Protein AF-A0A941NI42-F1 (afdb_monomer)

Mean predicted aligned error: 7.1 Å

Nearest PDB structures (foldseek):
  1wm9-assembly1_A  TM=8.969E-01  e=1.819E-02  Thermus thermophilus HB8
  7alc-assembly1_A-2  TM=9.131E-01  e=3.285E-02  Homo sapiens
  7alb-assembly2_N  TM=8.989E-01  e=3.285E-02  Homo sapiens
  7alb-assembly1_J  TM=9.007E-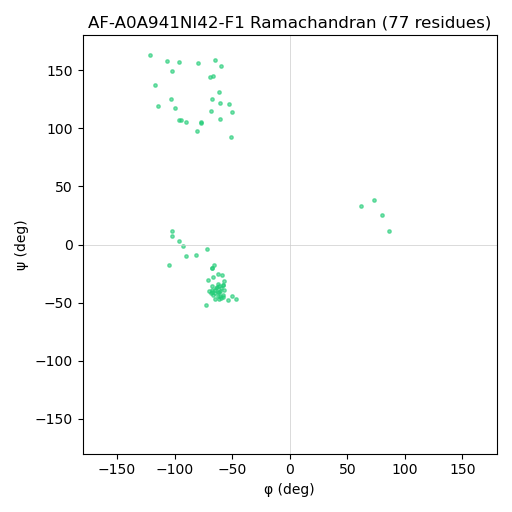01  e=3.746E-02  Homo sapiens
  6z86-assembly1_S  TM=8.469E-01  e=3.746E-02  Homo sapiens

Solvent-accessible surface area (backbone atoms only — not comparable to full-atom values): 5259 Å² total; per-residue (Å²): 136,79,73,74,80,72,79,74,53,71,68,57,51,26,52,50,45,50,47,51,40,46,73,73,72,47,67,51,84,40,81,88,33,59,59,41,29,64,52,50,54,50,49,51,54,62,77,52,41,64,80,80,53,66,69,63,71,71,62,67,76,78,78,82,73,82,84,77,76,85,71,91,83,82,91,75,89,84,128

Structure (mmCIF, N/CA/C/O backbone):
data_AF-A0A941NI42-F1
#
_entry.id   AF-A0A941NI42-F1
#
loop_
_atom_site.group_PDB
_atom_site.id
_atom_site.type_symbol
_atom_site.label_atom_id
_atom_site.label_alt_id
_atom_site.label_comp_id
_atom_site.label_asym_id
_atom_site.label_entity_id
_atom_site.label_seq_id
_atom_site.pdbx_PDB_ins_code
_atom_site.Cartn_x
_atom_site.Cartn_y
_atom_site.Cartn_z
_atom_site.occupancy
_atom_site.B_iso_or_equiv
_atom_site.auth_seq_id
_atom_site.auth_comp_id
_atom_site.auth_asym_id
_atom_site.auth_atom_id
_atom_site.pdbx_PDB_model_num
ATOM 1 N N . MET A 1 1 ? 19.830 -11.977 14.946 1.00 42.88 1 MET A N 1
ATOM 2 C CA . MET A 1 1 ? 20.471 -11.093 13.951 1.00 42.88 1 MET A CA 1
ATOM 3 C C . MET A 1 1 ? 19.371 -10.470 13.105 1.00 42.88 1 MET A C 1
ATOM 5 O O . MET A 1 1 ? 19.216 -10.799 11.939 1.00 42.88 1 MET A O 1
ATOM 9 N N . THR A 1 2 ? 18.519 -9.666 13.740 1.00 45.44 2 THR A N 1
ATOM 10 C CA . THR A 1 2 ? 17.467 -8.918 13.052 1.00 45.44 2 THR A CA 1
ATOM 11 C C . THR A 1 2 ? 18.137 -7.692 12.468 1.00 45.44 2 THR A C 1
ATOM 13 O O . THR A 1 2 ? 18.409 -6.737 13.191 1.00 45.44 2 THR A O 1
ATOM 16 N N . ASP A 1 3 ? 18.482 -7.770 11.188 1.00 54.78 3 ASP A N 1
ATOM 17 C CA . ASP A 1 3 ? 18.677 -6.570 10.389 1.00 54.78 3 ASP A CA 1
ATOM 18 C C . ASP A 1 3 ? 17.429 -5.708 10.603 1.00 54.78 3 ASP A C 1
ATOM 20 O O . ASP A 1 3 ? 16.308 -6.155 10.340 1.00 54.78 3 ASP A O 1
ATOM 24 N N . ALA A 1 4 ? 17.591 -4.550 11.241 1.00 55.12 4 ALA A N 1
ATOM 25 C CA . ALA A 1 4 ? 16.497 -3.611 11.386 1.00 55.12 4 ALA A CA 1
ATOM 26 C C . ALA A 1 4 ? 16.098 -3.245 9.959 1.00 55.12 4 ALA A C 1
ATOM 28 O O . ALA A 1 4 ? 16.888 -2.613 9.264 1.00 55.12 4 ALA A O 1
ATOM 29 N N . LEU A 1 5 ? 14.932 -3.732 9.518 1.00 65.75 5 LEU A N 1
ATOM 30 C CA . LEU A 1 5 ? 14.422 -3.612 8.154 1.00 65.75 5 LEU A CA 1
ATOM 31 C C . LEU A 1 5 ? 14.491 -2.148 7.718 1.00 65.75 5 LEU A C 1
ATOM 33 O O . LEU A 1 5 ? 13.584 -1.358 7.982 1.00 65.75 5 LEU A O 1
ATOM 37 N N . THR A 1 6 ? 15.598 -1.775 7.083 1.00 85.38 6 THR A N 1
ATOM 38 C CA . THR A 1 6 ? 15.793 -0.422 6.588 1.00 85.38 6 THR A CA 1
ATOM 39 C C . THR A 1 6 ? 14.803 -0.264 5.453 1.00 85.38 6 THR A C 1
ATOM 41 O O . THR A 1 6 ? 14.867 -0.996 4.465 1.00 85.38 6 THR A O 1
ATOM 44 N N . ARG A 1 7 ? 13.832 0.639 5.625 1.00 86.38 7 ARG A N 1
ATOM 45 C CA . ARG A 1 7 ? 12.781 0.843 4.629 1.00 86.38 7 ARG A CA 1
ATOM 46 C C . ARG A 1 7 ? 13.437 1.275 3.311 1.00 86.38 7 ARG A C 1
ATOM 48 O O . ARG A 1 7 ? 14.120 2.301 3.309 1.00 86.38 7 ARG A O 1
ATOM 55 N N . PRO A 1 8 ? 13.229 0.538 2.206 1.00 92.25 8 PRO A N 1
ATOM 56 C CA . PRO A 1 8 ? 13.743 0.944 0.907 1.00 92.25 8 PRO A CA 1
ATOM 57 C C . PRO A 1 8 ? 13.179 2.299 0.491 1.00 92.25 8 PRO A C 1
ATOM 59 O O . PRO A 1 8 ? 12.072 2.691 0.877 1.00 92.25 8 PRO A O 1
ATOM 62 N N . THR A 1 9 ? 13.928 3.006 -0.341 1.00 95.69 9 THR A N 1
ATOM 63 C CA . THR A 1 9 ? 13.465 4.243 -0.962 1.00 95.69 9 THR A CA 1
ATOM 64 C C . THR A 1 9 ? 12.294 3.976 -1.912 1.00 95.69 9 THR A C 1
ATOM 66 O O . THR A 1 9 ? 12.114 2.876 -2.443 1.00 95.69 9 THR A O 1
ATOM 69 N N . ARG A 1 10 ? 11.509 5.019 -2.203 1.00 95.44 10 ARG A N 1
ATOM 70 C CA . ARG A 1 10 ? 10.405 4.932 -3.172 1.00 95.44 10 ARG A CA 1
ATOM 71 C C . ARG A 1 10 ? 10.877 4.471 -4.555 1.00 95.44 10 ARG A C 1
ATOM 73 O O . ARG A 1 10 ? 10.213 3.657 -5.187 1.00 95.44 10 ARG A O 1
ATOM 80 N N . ALA A 1 11 ? 12.046 4.937 -4.996 1.00 97.19 11 ALA A N 1
ATOM 81 C CA . ALA A 1 11 ? 12.626 4.551 -6.281 1.00 97.19 11 ALA A CA 1
ATOM 82 C C . ALA A 1 11 ? 12.979 3.053 -6.339 1.00 97.19 11 ALA A C 1
ATOM 84 O O . ALA A 1 11 ? 12.779 2.406 -7.367 1.00 97.19 11 ALA A O 1
ATOM 85 N N . GLU A 1 12 ? 13.469 2.478 -5.237 1.00 97.12 12 GLU A N 1
ATOM 86 C CA . GLU A 1 12 ? 13.746 1.040 -5.144 1.00 97.12 12 GLU A CA 1
ATOM 87 C C . GLU A 1 12 ? 12.458 0.214 -5.177 1.00 97.12 12 GLU A C 1
ATOM 89 O O . GLU A 1 12 ? 12.398 -0.789 -5.890 1.00 97.12 12 GLU A O 1
ATOM 94 N N . ALA A 1 13 ? 11.408 0.668 -4.486 1.00 97.12 13 ALA A N 1
ATOM 95 C CA . ALA A 1 13 ? 10.094 0.034 -4.536 1.00 97.12 13 ALA A CA 1
ATOM 96 C C . ALA A 1 13 ? 9.500 0.057 -5.957 1.00 97.12 13 ALA A C 1
ATOM 98 O O . ALA A 1 13 ? 9.075 -0.976 -6.475 1.00 97.12 13 ALA A O 1
ATOM 99 N N . GLU A 1 14 ? 9.535 1.205 -6.639 1.00 97.88 14 GLU A N 1
ATOM 100 C CA . GLU A 1 14 ? 9.070 1.327 -8.027 1.00 97.88 14 GLU A CA 1
ATOM 101 C C . GLU A 1 14 ? 9.876 0.444 -8.987 1.00 97.88 14 GLU A C 1
ATOM 103 O O . GLU A 1 14 ? 9.307 -0.240 -9.840 1.00 97.88 14 GLU A O 1
ATOM 108 N N . LYS A 1 15 ? 11.201 0.378 -8.819 1.00 98.06 15 LYS A N 1
ATOM 109 C CA . LYS A 1 15 ? 12.065 -0.514 -9.603 1.00 98.06 15 LYS A CA 1
ATOM 110 C C . LYS A 1 15 ? 11.738 -1.992 -9.365 1.00 98.06 15 LYS A C 1
ATOM 112 O O . LYS A 1 15 ? 11.801 -2.794 -10.306 1.00 98.06 15 LYS A O 1
ATOM 117 N N . ALA A 1 16 ? 11.376 -2.363 -8.138 1.00 97.94 16 ALA A N 1
ATOM 118 C CA . ALA A 1 16 ? 10.912 -3.709 -7.828 1.00 97.94 16 ALA A CA 1
ATOM 119 C C . ALA A 1 16 ? 9.589 -4.008 -8.550 1.00 97.94 16 ALA A C 1
ATOM 121 O O . ALA A 1 16 ? 9.496 -5.018 -9.242 1.00 97.94 16 ALA A O 1
ATOM 122 N N . ILE A 1 17 ? 8.617 -3.092 -8.512 1.00 97.69 17 ILE A N 1
ATOM 123 C CA . ILE A 1 17 ? 7.337 -3.239 -9.228 1.00 97.69 17 ILE A CA 1
ATOM 124 C C . ILE A 1 17 ? 7.555 -3.349 -10.742 1.00 97.69 17 ILE A C 1
ATOM 126 O O . ILE A 1 17 ? 7.004 -4.236 -11.390 1.00 97.69 17 ILE A O 1
ATOM 130 N N . HIS A 1 18 ? 8.424 -2.516 -11.313 1.00 97.50 18 HIS A N 1
ATOM 131 C CA . HIS A 1 18 ? 8.824 -2.618 -12.717 1.00 97.50 18 HIS A CA 1
ATOM 132 C C . HIS A 1 18 ? 9.442 -3.991 -13.044 1.00 97.50 18 HIS A C 1
ATOM 134 O O . HIS A 1 18 ? 9.267 -4.533 -14.136 1.00 97.50 18 HIS A O 1
ATOM 140 N N . THR A 1 19 ? 10.176 -4.586 -12.103 1.00 97.94 19 THR A N 1
ATOM 141 C CA . THR A 1 19 ? 10.727 -5.939 -12.257 1.00 97.94 19 THR A CA 1
ATOM 142 C C . THR A 1 19 ? 9.635 -7.003 -12.216 1.00 97.94 19 THR A C 1
ATOM 144 O O . THR A 1 19 ? 9.667 -7.901 -13.054 1.00 97.94 19 THR A O 1
ATOM 147 N N . LEU A 1 20 ? 8.638 -6.863 -11.340 1.00 98.00 20 LEU A N 1
ATOM 148 C CA . LEU A 1 20 ? 7.481 -7.762 -11.286 1.00 98.00 20 LEU A CA 1
ATOM 149 C C . LEU A 1 20 ? 6.656 -7.725 -12.578 1.00 98.00 20 LEU A C 1
ATOM 151 O O . LEU A 1 20 ? 6.271 -8.780 -13.069 1.00 98.00 20 LEU A O 1
ATOM 155 N N . LEU A 1 21 ? 6.444 -6.543 -13.168 1.00 97.06 21 LEU A N 1
ATOM 156 C CA . LEU A 1 21 ? 5.731 -6.404 -14.447 1.00 97.06 21 LEU A CA 1
ATOM 157 C C . LEU A 1 21 ? 6.429 -7.170 -15.580 1.00 97.06 21 LEU A C 1
ATOM 159 O O . LEU A 1 21 ? 5.786 -7.931 -16.298 1.00 97.06 21 LEU A O 1
ATOM 163 N N . ARG A 1 22 ? 7.758 -7.035 -15.693 1.00 97.38 22 ARG A N 1
ATOM 164 C CA . ARG A 1 22 ? 8.544 -7.794 -16.683 1.00 97.38 22 ARG A CA 1
ATOM 165 C C . ARG A 1 22 ? 8.520 -9.289 -16.410 1.00 97.38 22 ARG A C 1
ATOM 167 O O . ARG A 1 22 ? 8.417 -10.079 -17.339 1.00 97.38 22 ARG A O 1
ATOM 174 N N . TRP A 1 23 ? 8.636 -9.677 -15.142 1.00 97.94 23 TRP A N 1
ATOM 175 C CA . TRP A 1 23 ? 8.581 -11.081 -14.740 1.00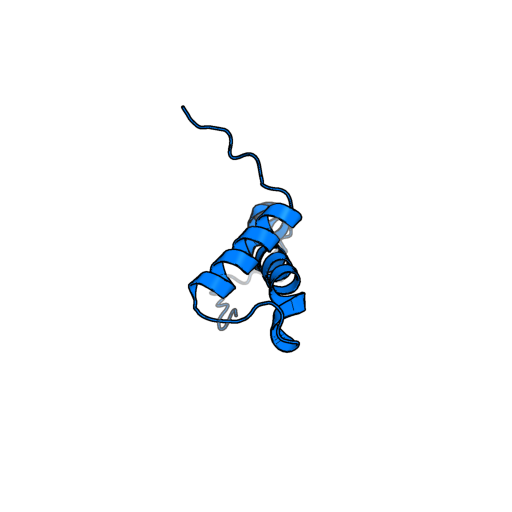 97.94 23 TRP A CA 1
ATOM 176 C C . TRP A 1 23 ? 7.223 -11.718 -15.068 1.00 97.94 23 TRP A C 1
ATOM 178 O O . TRP A 1 23 ? 7.181 -12.870 -15.485 1.00 97.94 23 TRP A O 1
ATOM 188 N N . ALA A 1 24 ? 6.134 -10.952 -14.976 1.00 97.06 24 ALA A N 1
ATOM 189 C CA . ALA A 1 24 ? 4.798 -11.374 -15.389 1.00 97.06 24 ALA A CA 1
ATOM 190 C C . ALA A 1 24 ? 4.613 -11.480 -16.921 1.00 97.06 24 ALA A C 1
ATOM 192 O O . ALA A 1 24 ? 3.555 -11.913 -17.371 1.00 97.06 24 ALA A O 1
ATOM 193 N N . GLY A 1 25 ? 5.621 -11.109 -17.722 1.00 96.50 25 GLY A N 1
ATOM 194 C CA . GLY A 1 25 ? 5.579 -11.158 -19.188 1.00 96.50 25 GLY A CA 1
ATOM 195 C C . GLY A 1 25 ? 4.976 -9.919 -19.857 1.00 96.50 25 GLY A C 1
ATOM 196 O O . GLY A 1 25 ? 4.696 -9.959 -21.052 1.00 96.50 25 GLY A O 1
ATOM 197 N N . ASP A 1 26 ? 4.771 -8.830 -19.112 1.00 95.56 26 ASP A N 1
ATOM 198 C CA . ASP A 1 26 ? 4.199 -7.579 -19.621 1.00 95.56 26 ASP A CA 1
ATOM 199 C C . ASP A 1 26 ? 5.309 -6.567 -19.990 1.00 95.56 26 ASP A C 1
ATOM 201 O O . ASP A 1 26 ? 6.424 -6.641 -19.465 1.00 95.56 26 ASP A O 1
ATOM 205 N N . ASP A 1 27 ? 5.021 -5.606 -20.879 1.00 95.31 27 ASP A N 1
ATOM 206 C CA . ASP A 1 27 ? 5.966 -4.539 -21.267 1.00 95.31 27 ASP A CA 1
ATOM 207 C C . ASP A 1 27 ? 5.738 -3.265 -20.430 1.00 95.31 27 ASP A C 1
ATOM 209 O O . ASP A 1 27 ? 4.778 -2.536 -20.691 1.00 95.31 27 ASP A O 1
ATOM 213 N N . PRO A 1 28 ? 6.615 -2.915 -19.468 1.00 93.44 28 PRO A N 1
ATOM 214 C CA . PRO A 1 28 ? 6.427 -1.723 -18.642 1.00 93.44 28 PRO A CA 1
ATOM 215 C C . PRO A 1 28 ? 6.508 -0.400 -19.416 1.00 93.44 28 PRO A C 1
ATOM 217 O O . PRO A 1 28 ? 6.057 0.626 -18.906 1.00 93.44 28 PRO A O 1
ATOM 220 N N . ALA A 1 29 ? 7.082 -0.394 -20.625 1.00 94.00 29 ALA A N 1
ATOM 221 C CA . ALA A 1 29 ? 7.194 0.803 -21.451 1.00 94.00 29 ALA A CA 1
ATOM 222 C C . ALA A 1 29 ? 5.902 1.122 -22.222 1.00 94.00 29 ALA A C 1
ATOM 224 O O . ALA A 1 29 ? 5.795 2.216 -22.798 1.00 94.00 29 ALA A O 1
ATOM 225 N N . ARG A 1 30 ? 4.905 0.222 -22.222 1.00 96.56 30 ARG A N 1
ATOM 226 C CA . ARG A 1 30 ? 3.596 0.485 -22.834 1.00 96.56 30 ARG A CA 1
ATOM 227 C C . ARG A 1 30 ? 2.860 1.584 -22.079 1.00 96.56 30 ARG A C 1
ATOM 229 O O . ARG A 1 30 ? 2.950 1.675 -20.858 1.00 96.56 30 ARG A O 1
ATOM 236 N N . GLU A 1 31 ? 2.099 2.399 -22.805 1.00 93.75 31 GLU A N 1
ATOM 237 C CA . GLU A 1 31 ? 1.435 3.604 -22.282 1.00 93.75 31 GLU A CA 1
ATOM 238 C C . GLU A 1 31 ? 0.698 3.361 -20.953 1.00 93.75 31 GLU A C 1
ATOM 240 O O . GLU A 1 31 ? 0.922 4.079 -19.984 1.00 93.75 31 GLU A O 1
ATOM 245 N N . GLY A 1 32 ? -0.086 2.280 -20.857 1.00 94.44 32 GLY A N 1
ATOM 246 C CA . GLY A 1 32 ? -0.837 1.950 -19.640 1.00 94.44 32 GLY A CA 1
ATOM 247 C C . GLY A 1 32 ? 0.015 1.556 -18.421 1.00 94.44 32 GLY A C 1
ATOM 248 O O . GLY A 1 32 ? -0.471 1.640 -17.286 1.00 94.44 32 GLY A O 1
ATOM 249 N N . LEU A 1 33 ? 1.275 1.143 -18.622 1.00 96.19 33 LEU A N 1
ATOM 250 C CA . LEU A 1 33 ? 2.155 0.658 -17.555 1.00 96.19 33 LEU A CA 1
ATOM 251 C C . LEU A 1 33 ? 3.247 1.619 -17.111 1.00 96.19 33 LEU A C 1
ATOM 253 O O . LEU A 1 33 ? 3.725 1.439 -15.993 1.00 96.19 33 LEU A O 1
ATOM 257 N N . ARG A 1 34 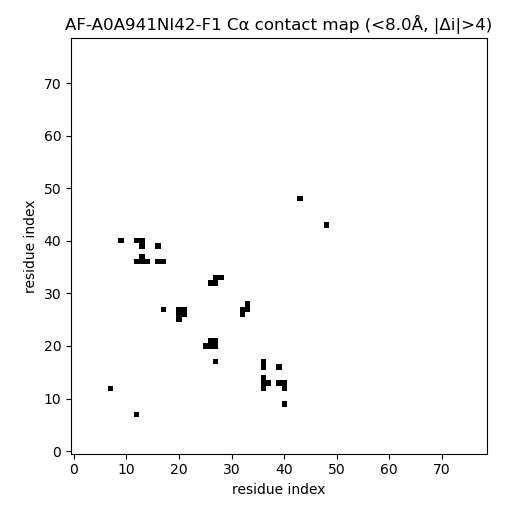? 3.582 2.647 -17.898 1.00 95.25 34 ARG A N 1
ATOM 258 C CA . ARG A 1 34 ? 4.667 3.588 -17.560 1.00 95.25 34 ARG A CA 1
ATOM 259 C C . ARG A 1 34 ? 4.549 4.144 -16.142 1.00 95.25 34 ARG A C 1
ATOM 261 O O . ARG A 1 34 ? 5.513 4.116 -15.387 1.00 95.25 34 ARG A O 1
ATOM 268 N N . ASP A 1 35 ? 3.339 4.540 -15.755 1.00 96.81 35 ASP A N 1
ATOM 269 C CA . ASP A 1 35 ? 3.069 5.094 -14.424 1.00 96.81 35 ASP A CA 1
ATOM 270 C C . ASP A 1 35 ? 2.626 4.039 -13.394 1.00 96.81 35 ASP A C 1
ATOM 272 O O . ASP A 1 35 ? 2.383 4.367 -12.231 1.00 96.81 35 ASP A O 1
ATOM 276 N N . THR A 1 36 ? 2.498 2.766 -13.786 1.00 97.56 36 THR A N 1
ATOM 277 C CA . THR A 1 36 ? 2.044 1.693 -12.882 1.00 97.56 36 THR A CA 1
ATOM 278 C C . THR A 1 36 ? 2.934 1.542 -11.654 1.00 97.56 36 THR A C 1
ATOM 280 O O . THR A 1 36 ? 2.366 1.485 -10.564 1.00 97.56 36 THR A O 1
ATOM 283 N N . PRO A 1 37 ? 4.280 1.544 -11.751 1.00 97.88 37 PRO A N 1
ATOM 284 C CA . PRO A 1 37 ? 5.132 1.481 -10.567 1.00 97.88 37 PRO A CA 1
ATOM 285 C C . PRO A 1 37 ? 4.804 2.559 -9.531 1.00 97.88 37 PRO A C 1
ATOM 287 O O . PRO A 1 37 ? 4.582 2.250 -8.362 1.00 97.88 37 PRO A O 1
ATOM 290 N N . ALA A 1 38 ? 4.664 3.810 -9.972 1.00 97.44 38 ALA A N 1
ATOM 291 C CA . ALA A 1 38 ? 4.343 4.926 -9.092 1.00 97.44 38 ALA A CA 1
ATOM 292 C C . ALA A 1 38 ? 2.922 4.836 -8.508 1.00 97.44 38 ALA A C 1
ATOM 294 O O . ALA A 1 38 ? 2.705 5.241 -7.364 1.00 97.44 38 ALA A O 1
ATOM 295 N N . ARG A 1 39 ? 1.943 4.332 -9.277 1.00 97.81 39 ARG A N 1
ATOM 296 C CA . ARG A 1 39 ? 0.572 4.097 -8.785 1.00 97.81 39 ARG A CA 1
ATOM 297 C C . ARG A 1 39 ? 0.528 2.989 -7.735 1.00 97.81 39 ARG A C 1
ATOM 299 O O . ARG A 1 39 ? -0.121 3.167 -6.713 1.00 97.81 39 ARG A O 1
ATOM 306 N N . VAL A 1 40 ? 1.237 1.886 -7.961 1.00 97.75 40 VAL A N 1
ATOM 307 C CA . VAL A 1 40 ? 1.282 0.749 -7.031 1.00 97.75 40 VAL A CA 1
ATOM 308 C C . VAL A 1 40 ? 2.012 1.124 -5.742 1.00 97.75 40 VAL A C 1
ATOM 310 O O . VAL A 1 40 ? 1.519 0.806 -4.666 1.00 97.75 40 VAL A O 1
ATOM 313 N N . ALA A 1 41 ? 3.125 1.861 -5.826 1.00 97.06 41 ALA A N 1
ATOM 314 C CA . ALA A 1 41 ? 3.813 2.367 -4.638 1.00 97.06 41 ALA A CA 1
ATOM 315 C C . ALA A 1 41 ? 2.888 3.240 -3.765 1.00 97.06 41 ALA A C 1
ATOM 317 O O . ALA A 1 41 ? 2.835 3.045 -2.555 1.00 97.06 41 ALA A O 1
ATOM 318 N N . ARG A 1 42 ? 2.097 4.131 -4.384 1.00 97.38 42 ARG A N 1
ATOM 319 C CA . ARG A 1 42 ? 1.066 4.921 -3.682 1.00 97.38 42 ARG A CA 1
ATOM 320 C C . ARG A 1 42 ? -0.026 4.053 -3.058 1.00 97.38 42 ARG A C 1
ATOM 322 O O . ARG A 1 42 ? -0.380 4.261 -1.909 1.00 97.38 42 ARG A O 1
ATOM 329 N N . ALA A 1 43 ? -0.526 3.055 -3.783 1.00 97.81 43 ALA A N 1
ATOM 330 C CA . ALA A 1 43 ? -1.547 2.156 -3.248 1.00 97.81 43 ALA A CA 1
ATOM 331 C C . ALA A 1 43 ? -1.058 1.415 -1.991 1.00 97.81 43 ALA A C 1
ATOM 333 O O . ALA A 1 43 ? -1.813 1.252 -1.041 1.00 97.81 43 ALA A O 1
ATOM 334 N N . PHE A 1 44 ? 0.218 1.018 -1.952 1.00 96.25 44 PHE A N 1
ATOM 335 C CA . PHE A 1 44 ? 0.824 0.428 -0.756 1.00 96.25 44 PHE A CA 1
ATOM 336 C C . PHE A 1 44 ? 0.894 1.422 0.411 1.00 96.25 44 PHE A C 1
ATOM 338 O O . PHE A 1 44 ? 0.669 1.030 1.553 1.00 96.25 44 PHE A O 1
ATOM 345 N N . GLU A 1 45 ? 1.193 2.696 0.151 1.00 93.94 45 GLU A N 1
ATOM 346 C CA . GLU A 1 45 ? 1.161 3.737 1.188 1.00 93.94 45 GLU A CA 1
ATOM 347 C C . GLU A 1 45 ? -0.244 3.870 1.797 1.00 93.94 45 GLU A C 1
ATOM 349 O O . GLU A 1 45 ? -0.358 3.955 3.017 1.00 93.94 45 GLU A O 1
ATOM 354 N N . ASP A 1 46 ? -1.295 3.785 0.977 1.00 95.75 46 ASP A N 1
ATOM 355 C CA . ASP A 1 46 ? -2.688 3.869 1.430 1.00 95.75 46 ASP A CA 1
ATOM 35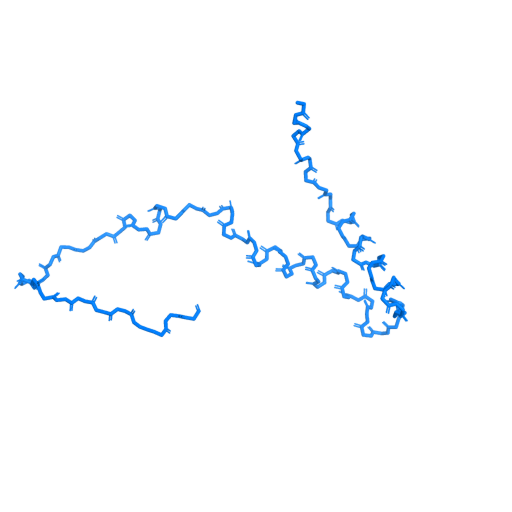6 C C . ASP A 1 46 ? -3.135 2.609 2.188 1.00 95.75 46 ASP A C 1
ATOM 358 O O . ASP A 1 46 ? -3.616 2.697 3.321 1.00 95.75 46 ASP A O 1
ATOM 362 N N . TRP A 1 47 ? -2.950 1.423 1.599 1.00 96.12 47 TRP A N 1
ATOM 363 C CA . TRP A 1 47 ? -3.393 0.145 2.174 1.00 96.12 47 TRP A CA 1
ATOM 364 C C . TRP A 1 47 ? -2.730 -0.164 3.513 1.00 96.12 47 TRP A C 1
ATOM 366 O O . TRP A 1 47 ? -3.361 -0.730 4.402 1.00 96.12 47 TRP A O 1
ATOM 376 N N . PHE A 1 48 ? -1.463 0.222 3.663 1.00 94.75 48 PHE A N 1
ATOM 377 C CA . PHE A 1 48 ? -0.688 -0.011 4.879 1.00 94.75 48 PHE A CA 1
ATOM 378 C C . PHE A 1 48 ? -0.560 1.241 5.755 1.00 94.75 48 PHE A C 1
ATOM 380 O O . PHE A 1 48 ? 0.209 1.236 6.718 1.00 94.75 48 PHE A O 1
ATOM 387 N N . SER A 1 49 ? -1.326 2.299 5.464 1.00 94.44 49 SER A N 1
ATOM 388 C CA . SER A 1 49 ? -1.303 3.554 6.230 1.00 94.44 49 SER A CA 1
ATOM 389 C C . SER A 1 49 ? -1.618 3.344 7.714 1.00 94.44 49 SER A C 1
ATOM 391 O O . SER A 1 49 ? -1.054 4.034 8.562 1.00 94.44 49 SER A O 1
ATOM 393 N N . GLY A 1 50 ? -2.444 2.344 8.040 1.00 93.94 50 GLY A N 1
ATOM 394 C CA . GLY A 1 50 ? -2.808 1.983 9.411 1.00 93.94 50 GLY A CA 1
ATOM 395 C C . GLY A 1 50 ? -1.622 1.616 10.309 1.00 93.94 50 GLY A C 1
ATOM 396 O O . GLY A 1 50 ? -1.693 1.841 11.510 1.00 93.94 50 GLY A O 1
ATOM 397 N N . TYR A 1 51 ? -0.497 1.135 9.764 1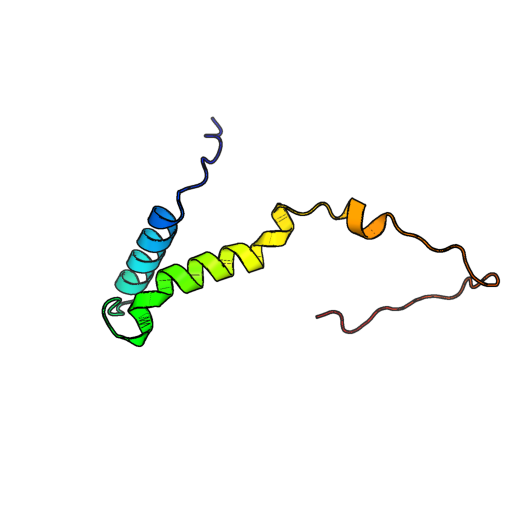.00 93.25 51 TYR A N 1
ATOM 398 C CA . TYR A 1 51 ? 0.694 0.835 10.577 1.00 93.25 51 TYR A CA 1
ATOM 399 C C . TYR A 1 51 ? 1.366 2.077 11.167 1.00 93.25 51 TYR A C 1
ATOM 401 O O . TYR A 1 51 ? 2.136 1.961 12.117 1.00 93.25 51 TYR A O 1
ATOM 409 N N . ALA A 1 52 ? 1.104 3.252 10.597 1.00 91.00 52 ALA A N 1
ATOM 410 C CA . ALA A 1 52 ? 1.589 4.526 11.115 1.00 91.00 52 ALA A CA 1
ATOM 411 C C . ALA A 1 52 ? 0.548 5.240 11.996 1.00 91.00 52 ALA A C 1
ATOM 413 O O . ALA A 1 52 ? 0.789 6.369 12.419 1.00 91.00 52 ALA A O 1
ATOM 414 N N . GLN A 1 53 ? -0.612 4.623 12.238 1.00 93.44 53 GLN A N 1
ATOM 415 C CA . GLN A 1 53 ? -1.703 5.209 13.008 1.00 93.44 53 GLN A CA 1
ATOM 416 C C . GLN A 1 53 ? -1.756 4.631 14.425 1.00 93.44 53 GLN A C 1
ATOM 418 O O . GLN A 1 53 ? -1.427 3.467 14.642 1.00 93.44 53 GLN A O 1
ATOM 423 N N . ASP A 1 54 ? -2.210 5.447 15.375 1.00 94.00 54 ASP A N 1
ATOM 424 C CA . ASP A 1 54 ? -2.499 5.020 16.742 1.00 94.00 54 ASP A CA 1
ATOM 425 C C . ASP A 1 54 ? -4.004 4.714 16.885 1.00 94.00 54 ASP A C 1
ATOM 427 O O . ASP A 1 54 ? -4.812 5.649 16.877 1.00 94.00 54 ASP A O 1
ATOM 431 N N . PRO A 1 55 ? -4.416 3.436 16.992 1.00 92.44 55 PRO A N 1
ATOM 432 C CA . PRO A 1 55 ? -5.821 3.075 17.148 1.00 92.44 55 PRO A CA 1
ATOM 433 C C . PRO A 1 55 ? -6.415 3.542 18.485 1.00 92.44 55 PRO A C 1
ATOM 435 O O . PRO A 1 55 ? -7.616 3.804 18.542 1.00 92.44 55 PRO A O 1
ATOM 438 N N . GLU A 1 56 ? -5.614 3.687 19.547 1.00 93.69 56 GLU A N 1
ATOM 439 C CA . GLU A 1 56 ? -6.112 4.131 20.856 1.00 93.69 56 GLU A CA 1
ATOM 440 C C . GLU A 1 56 ? -6.582 5.583 20.793 1.00 93.69 56 GLU A C 1
ATOM 442 O O . GLU A 1 56 ? -7.651 5.916 21.310 1.00 93.69 56 GLU A O 1
ATOM 447 N N . ALA A 1 57 ? -5.852 6.431 20.065 1.00 93.81 57 ALA A N 1
ATOM 448 C CA . ALA A 1 57 ? -6.249 7.814 19.831 1.00 93.81 57 ALA A CA 1
ATOM 449 C C . ALA A 1 57 ? -7.633 7.932 19.161 1.00 93.81 57 ALA A C 1
ATOM 451 O O . ALA A 1 57 ? -8.394 8.843 19.491 1.00 93.81 57 ALA A O 1
ATOM 452 N N . TYR A 1 58 ? -8.001 7.005 18.266 1.00 89.56 58 TYR A N 1
ATOM 453 C CA . TYR A 1 58 ? -9.333 6.991 17.642 1.00 89.56 58 TYR A CA 1
ATOM 454 C C . TYR A 1 58 ? -10.448 6.589 18.611 1.00 89.56 58 TYR A C 1
ATOM 456 O O . TYR A 1 58 ? -11.582 7.045 18.462 1.00 89.56 58 TYR A O 1
ATOM 464 N N . LEU A 1 59 ? -10.134 5.753 19.600 1.00 91.12 59 LEU A N 1
ATOM 465 C CA . LEU A 1 59 ? -11.084 5.264 20.601 1.00 91.12 59 LEU A CA 1
ATOM 466 C C . LEU A 1 59 ? -11.164 6.164 21.843 1.00 91.12 59 LEU A C 1
ATOM 468 O O . LEU A 1 59 ? -12.063 5.995 22.663 1.00 91.12 59 LEU A O 1
ATOM 472 N N . ALA A 1 60 ? -10.260 7.138 21.977 1.00 92.12 60 ALA A N 1
ATOM 473 C CA . ALA A 1 60 ? -10.137 7.976 23.169 1.00 92.12 60 ALA A CA 1
ATOM 474 C C . ALA A 1 60 ? -11.379 8.835 23.470 1.00 92.12 60 ALA A C 1
ATOM 476 O O . ALA A 1 60 ? -11.605 9.221 24.616 1.00 92.12 60 ALA A O 1
ATOM 477 N N . ARG A 1 61 ? -12.188 9.167 22.456 1.00 88.44 61 ARG A N 1
ATOM 478 C CA . ARG A 1 61 ? -13.391 9.985 22.636 1.00 88.44 61 ARG A CA 1
ATOM 479 C C . ARG A 1 61 ? -14.606 9.105 22.919 1.00 88.44 61 ARG A C 1
ATOM 481 O O . ARG A 1 61 ? -15.189 8.537 22.000 1.00 88.44 61 ARG A O 1
ATOM 488 N N . THR A 1 62 ? -15.041 9.099 24.172 1.00 86.12 62 THR A N 1
ATOM 489 C CA . THR A 1 62 ? -16.283 8.456 24.614 1.00 86.12 62 THR A CA 1
ATOM 490 C C . THR A 1 62 ? -17.360 9.495 24.936 1.00 86.12 62 THR A C 1
ATOM 492 O O . THR A 1 62 ? -17.064 10.661 25.204 1.00 86.12 62 THR A O 1
ATOM 495 N N . PHE A 1 63 ? -18.624 9.078 24.898 1.00 81.25 63 PHE A N 1
ATOM 496 C CA . PHE A 1 63 ? -19.765 9.875 25.346 1.00 81.25 63 PHE A CA 1
ATOM 497 C C . PHE A 1 63 ? -20.419 9.147 26.516 1.00 81.25 63 PHE A C 1
ATOM 499 O O . PHE A 1 63 ? -20.556 7.926 26.469 1.00 81.25 63 PHE A O 1
ATOM 506 N N . GLU A 1 64 ? -20.796 9.883 27.558 1.00 73.31 64 GLU A N 1
ATOM 507 C CA . GLU A 1 64 ? -21.605 9.318 28.638 1.00 73.31 64 GLU A CA 1
ATOM 508 C C . GLU A 1 64 ? -23.019 9.020 28.119 1.00 73.31 64 GLU A C 1
ATOM 510 O O . GLU A 1 64 ? -23.541 9.745 27.265 1.00 73.31 64 GLU A O 1
ATOM 515 N N . GLU A 1 65 ? -23.625 7.936 28.607 1.00 64.62 65 GLU A N 1
ATOM 516 C CA . GLU A 1 65 ? -24.981 7.528 28.240 1.00 64.62 65 GLU A CA 1
ATOM 517 C C . GLU A 1 65 ? -25.976 8.677 28.430 1.00 64.62 65 GLU A C 1
ATOM 519 O O . GLU A 1 65 ? -26.201 9.174 29.537 1.00 64.62 65 GLU A O 1
ATOM 524 N N . VAL A 1 66 ? -26.649 9.061 27.348 1.00 61.97 66 VAL A N 1
ATOM 525 C CA . VAL A 1 66 ? -27.827 9.915 27.450 1.00 61.97 66 VAL A CA 1
ATOM 526 C C . VAL A 1 66 ? -28.966 9.010 27.918 1.00 61.97 66 VAL A C 1
ATOM 528 O O . VAL A 1 66 ? -29.484 8.215 27.142 1.00 61.97 66 VAL A O 1
ATOM 531 N N . SER A 1 67 ? -29.334 9.114 29.197 1.00 63.16 67 SER A N 1
ATOM 532 C CA . SER A 1 67 ? -30.542 8.492 29.769 1.00 63.16 67 SER A CA 1
ATOM 533 C C . SER A 1 67 ? -30.489 6.994 30.139 1.00 63.16 67 SER A C 1
ATOM 535 O O . SER A 1 67 ? -31.552 6.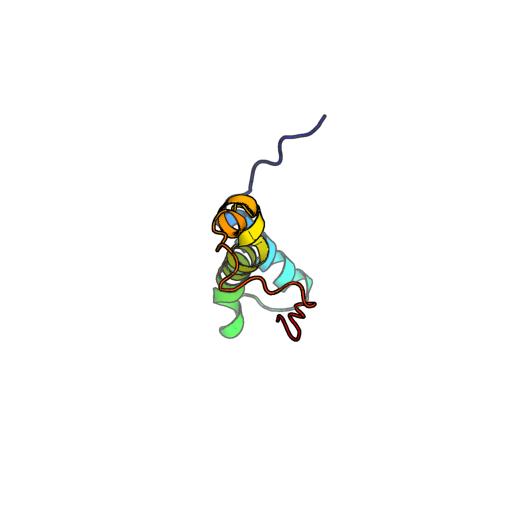388 30.240 1.00 63.16 67 SER A O 1
ATOM 537 N N . GLY A 1 68 ? -29.314 6.419 30.435 1.00 68.00 68 GLY A N 1
ATOM 538 C CA . GLY A 1 68 ? -29.207 5.086 31.064 1.00 68.00 68 GLY A CA 1
ATOM 539 C C . GLY A 1 68 ? -29.525 3.906 30.139 1.00 68.00 68 GLY A C 1
ATOM 540 O O . GLY A 1 68 ? -30.219 2.977 30.545 1.00 68.00 68 GLY A O 1
ATOM 541 N N . TYR A 1 69 ? -29.105 3.992 28.877 1.00 73.88 69 TYR A N 1
ATOM 542 C CA . TYR A 1 69 ? -29.351 2.971 27.859 1.00 73.88 69 TYR A CA 1
ATOM 543 C C . TYR A 1 69 ? -28.410 1.772 28.063 1.00 73.88 69 TYR A C 1
ATOM 545 O O . TYR A 1 69 ? -27.237 1.866 27.716 1.00 73.88 69 TYR A O 1
ATOM 553 N N . ASP A 1 70 ? -28.927 0.650 28.577 1.00 79.81 70 ASP A N 1
ATOM 554 C CA . ASP A 1 70 ? -28.162 -0.583 28.850 1.00 79.81 70 ASP A CA 1
ATOM 555 C C . ASP A 1 70 ? -28.363 -1.699 27.802 1.00 79.81 70 ASP A C 1
ATOM 557 O O . ASP A 1 70 ? -27.868 -2.820 27.953 1.00 79.81 70 ASP A O 1
ATOM 561 N N . ASP A 1 71 ? -29.061 -1.386 26.711 1.00 86.12 71 ASP A N 1
ATOM 562 C CA . ASP A 1 71 ? -29.385 -2.332 25.649 1.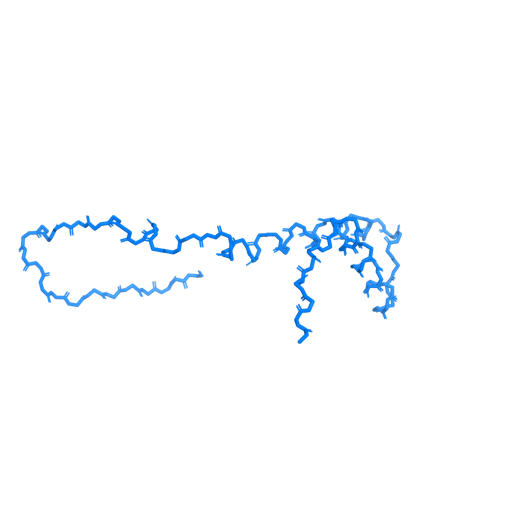00 86.12 71 ASP A CA 1
ATOM 563 C C . ASP A 1 71 ? -28.211 -2.572 24.677 1.00 86.12 71 ASP A C 1
ATOM 565 O O . ASP A 1 71 ? -27.324 -1.742 24.460 1.00 86.12 71 ASP A O 1
ATOM 569 N N . MET A 1 72 ? -28.232 -3.728 24.008 1.00 90.38 72 MET A N 1
ATOM 570 C CA . MET A 1 72 ? -27.208 -4.122 23.036 1.00 90.38 72 MET A CA 1
ATOM 571 C C . MET A 1 72 ? -27.132 -3.153 21.843 1.00 90.38 72 MET A C 1
ATOM 573 O O . MET A 1 72 ? -28.124 -2.893 21.159 1.00 90.38 72 MET A O 1
ATOM 577 N N . VAL A 1 73 ? -25.913 -2.718 21.513 1.00 87.62 73 VAL A N 1
ATOM 578 C CA . VAL A 1 73 ? -25.614 -1.956 20.292 1.00 87.62 73 VAL A CA 1
ATOM 579 C C . VAL A 1 73 ? -24.963 -2.875 19.260 1.00 87.62 73 VAL A C 1
ATOM 581 O O . VAL A 1 73 ? -23.942 -3.503 19.532 1.00 87.62 73 VAL A O 1
ATOM 584 N N . ILE A 1 74 ? -25.534 -2.939 18.054 1.00 94.19 74 ILE A N 1
ATOM 585 C CA . ILE A 1 74 ? -24.969 -3.692 16.926 1.00 94.19 74 ILE A CA 1
ATOM 586 C C . ILE A 1 74 ? -24.567 -2.717 15.825 1.00 94.19 74 ILE A C 1
ATOM 588 O O . ILE A 1 74 ? -25.419 -2.050 15.235 1.00 94.19 74 ILE A O 1
ATOM 592 N N . LEU A 1 75 ? -23.276 -2.700 15.496 1.00 93.12 75 LEU A N 1
ATOM 593 C CA . LEU A 1 75 ? -22.768 -2.078 14.279 1.00 93.12 75 LEU A CA 1
ATOM 594 C C . LEU A 1 75 ? -22.528 -3.171 13.235 1.00 93.12 75 LEU A C 1
ATOM 596 O O . LEU A 1 75 ? -21.728 -4.081 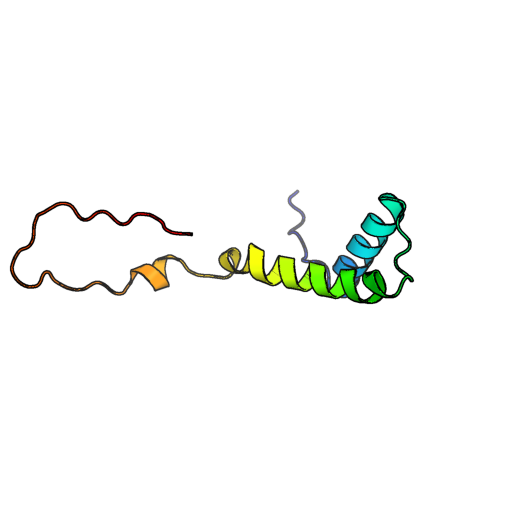13.444 1.00 93.12 75 LEU A O 1
ATOM 600 N N . LYS A 1 76 ? -23.250 -3.092 12.119 1.00 95.81 76 LYS A N 1
ATOM 601 C CA . LYS A 1 76 ? -23.169 -4.042 11.004 1.00 95.81 76 LYS A CA 1
ATOM 602 C C . LYS A 1 76 ? -22.789 -3.326 9.713 1.00 95.81 76 LYS A C 1
ATOM 604 O O . LYS A 1 76 ? -22.920 -2.109 9.622 1.00 95.81 76 LYS A O 1
ATOM 609 N N . ASP A 1 77 ? -22.349 -4.104 8.728 1.00 95.12 77 ASP A N 1
ATOM 610 C CA . ASP A 1 77 ? -22.014 -3.635 7.379 1.00 95.12 77 ASP A CA 1
ATOM 611 C C . ASP A 1 77 ? -20.863 -2.601 7.331 1.00 95.12 77 ASP A C 1
ATOM 613 O O . ASP A 1 77 ? -20.841 -1.721 6.467 1.00 95.12 77 ASP A O 1
ATOM 617 N N . ILE A 1 78 ? -19.882 -2.718 8.242 1.00 91.88 78 ILE A N 1
ATOM 618 C CA . ILE A 1 78 ? -18.611 -1.978 8.150 1.00 91.88 78 ILE A CA 1
ATOM 619 C C . ILE A 1 78 ? -17.835 -2.518 6.943 1.00 91.88 78 ILE A C 1
ATOM 621 O O . ILE A 1 78 ? -17.645 -3.730 6.825 1.00 91.88 78 ILE A O 1
ATOM 625 N N . ARG A 1 79 ? -17.445 -1.617 6.039 1.00 76.50 79 ARG A N 1
ATOM 626 C CA . ARG A 1 79 ? -16.728 -1.936 4.798 1.00 76.50 79 ARG A CA 1
ATOM 627 C C . ARG A 1 79 ? -15.223 -1.959 4.989 1.00 76.50 79 ARG A C 1
ATOM 629 O O . ARG A 1 79 ? -14.732 -1.093 5.743 1.00 76.50 79 ARG A O 1
#

Radius of gyration: 21.72 Å; Cα contacts (8 Å, |Δi|>4): 23; chai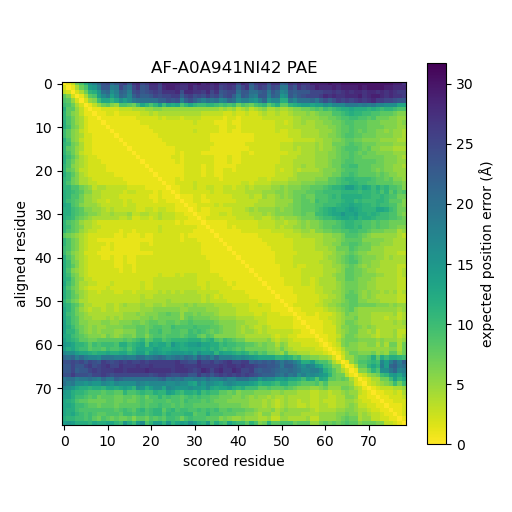ns: 1; bounding box: 51×21×54 Å

Sequence (79 aa):
MTDALTRPTRAEAEKAIHTLLRWAGDDPAREGLRDTPARVARAFEDWFSGYAQDPEAYLARTFEEVSGYDDMVILKDIR

Foldseek 3Di:
DDPPPDDDDLVVQLVVVCVVCVVVVHDCPDPVNVCVSVVVSVVCCVVCVCVVDDVVVVVVDDDDDDPDDPDDDDDDDDD

Secondary structure (DSSP, 8-state):
------PPPHHHHHHHHHHHHHHTT--TTSTTTTTHHHHHHHHHHHHTGGGGS-HHHHH------SS---SPP------

pLDDT: mean 89.3, std 12.74, range [42.88, 98.06]